Protein AF-A0A5K1C547-F1 (afdb_monomer)

Sequence (94 aa):
GDCRHAVVIRDMRLIHPEDVQNKAAYPLLIFQIRTGHRKCSICGIFRAKKITVDDKYAPENPSYFCDNCYFLLHYSEAGTLLYDDFTVYDYFCE

Secondary structure (DSSP, 8-state):
------------PPPPTTS---GGGS---------PPPBPTTTSSSBP-EEEES-TT-SSSSEEE-HHHHHHHHB-TTS-BS---SEEEE----

Structure (mmCIF, N/CA/C/O backbone):
data_AF-A0A5K1C547-F1
#
_entry.id   AF-A0A5K1C547-F1
#
loop_
_atom_site.group_PDB
_atom_site.id
_atom_site.type_symbol
_atom_site.label_atom_id
_atom_site.label_alt_id
_atom_site.label_comp_id
_atom_site.label_asym_id
_atom_site.label_entity_id
_atom_site.label_seq_id
_atom_site.pdbx_PDB_ins_code
_atom_site.Cartn_x
_atom_site.Cartn_y
_atom_site.Cartn_z
_atom_site.occupancy
_atom_site.B_iso_or_equiv
_atom_site.auth_seq_id
_atom_site.auth_comp_id
_atom_site.auth_asym_id
_atom_site.auth_atom_id
_atom_site.pdbx_PDB_model_num
ATOM 1 N N . GLY A 1 1 ? 4.689 -24.458 5.125 1.00 48.81 1 GLY A N 1
ATOM 2 C CA . GLY A 1 1 ? 5.075 -23.385 4.190 1.00 48.81 1 GLY A CA 1
ATOM 3 C C . GLY A 1 1 ? 6.389 -23.759 3.549 1.00 48.81 1 GLY A C 1
ATOM 4 O O . GLY A 1 1 ? 7.434 -23.323 4.001 1.00 48.81 1 GLY A O 1
ATOM 5 N N . ASP A 1 2 ? 6.317 -24.633 2.557 1.00 64.00 2 ASP A N 1
ATOM 6 C CA . ASP A 1 2 ? 7.410 -25.492 2.095 1.00 64.00 2 ASP A CA 1
ATOM 7 C C . AS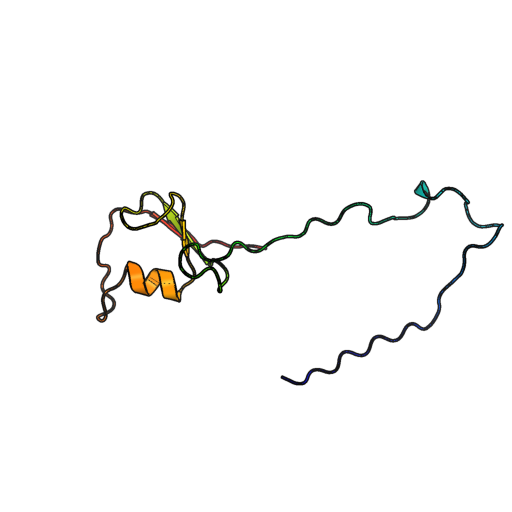P A 1 2 ? 7.302 -25.684 0.573 1.00 64.00 2 ASP A C 1
ATOM 9 O O . ASP A 1 2 ? 7.513 -26.759 0.017 1.00 64.00 2 ASP A O 1
ATOM 13 N N . CYS A 1 3 ? 6.951 -24.604 -0.128 1.00 82.12 3 CYS A N 1
ATOM 14 C CA . CYS A 1 3 ? 6.917 -24.588 -1.583 1.00 82.12 3 CYS A CA 1
ATOM 15 C C . CYS A 1 3 ? 8.342 -24.642 -2.161 1.00 82.12 3 CYS A C 1
ATOM 17 O O . CYS A 1 3 ? 9.207 -23.838 -1.804 1.00 82.12 3 CYS A O 1
ATOM 19 N N . ARG A 1 4 ? 8.577 -25.570 -3.096 1.00 81.62 4 ARG A N 1
ATOM 20 C CA . ARG A 1 4 ? 9.790 -25.630 -3.923 1.00 81.62 4 ARG A CA 1
ATOM 21 C C . ARG A 1 4 ? 9.468 -25.054 -5.299 1.00 81.62 4 ARG A C 1
ATOM 23 O O . ARG A 1 4 ? 8.691 -25.647 -6.040 1.00 81.62 4 ARG A O 1
ATOM 30 N N . HIS A 1 5 ? 10.073 -23.921 -5.641 1.00 85.19 5 HIS A N 1
ATOM 31 C CA . HIS A 1 5 ? 9.936 -23.303 -6.960 1.00 85.19 5 HIS A CA 1
ATOM 32 C C . HIS A 1 5 ? 11.192 -23.595 -7.781 1.00 85.19 5 HIS A C 1
ATOM 34 O O . HIS A 1 5 ? 12.248 -23.020 -7.529 1.00 85.19 5 HIS A O 1
ATOM 40 N N . ALA A 1 6 ? 11.090 -24.519 -8.735 1.00 87.56 6 ALA A N 1
ATOM 41 C CA . ALA A 1 6 ? 12.181 -24.829 -9.651 1.00 87.56 6 ALA A CA 1
ATOM 42 C C . ALA A 1 6 ? 12.022 -24.015 -10.939 1.00 87.56 6 ALA A C 1
ATOM 44 O O . ALA A 1 6 ? 10.985 -24.082 -11.597 1.00 87.56 6 ALA A O 1
ATOM 45 N N . VAL A 1 7 ? 13.063 -23.271 -11.309 1.00 88.50 7 VAL A N 1
ATOM 46 C CA . VAL A 1 7 ? 13.160 -22.573 -12.594 1.00 88.50 7 VAL A CA 1
ATOM 47 C C . VAL A 1 7 ? 14.264 -23.250 -13.396 1.00 88.50 7 VAL A C 1
ATOM 49 O O . VAL A 1 7 ? 15.390 -23.364 -12.917 1.00 88.50 7 VAL A O 1
ATOM 52 N N . VAL A 1 8 ? 13.941 -23.718 -14.603 1.00 90.69 8 VAL A N 1
ATOM 53 C CA . VAL A 1 8 ? 14.895 -24.390 -15.495 1.00 90.69 8 VAL A CA 1
ATOM 54 C C . VAL A 1 8 ? 15.059 -23.557 -16.757 1.00 90.69 8 VAL A C 1
ATOM 56 O O . VAL A 1 8 ? 14.122 -23.416 -17.541 1.00 90.69 8 VAL A O 1
ATOM 59 N N . ILE A 1 9 ? 16.260 -23.021 -16.957 1.00 90.31 9 ILE A N 1
ATOM 60 C CA . ILE A 1 9 ? 16.647 -22.324 -18.184 1.00 90.31 9 ILE A CA 1
ATOM 61 C C . ILE A 1 9 ? 17.214 -23.373 -19.138 1.00 90.31 9 ILE A C 1
ATOM 63 O O . ILE A 1 9 ? 18.140 -24.095 -18.779 1.00 90.31 9 ILE A O 1
ATOM 67 N N . ARG A 1 10 ? 16.628 -23.490 -20.332 1.00 91.62 10 ARG A N 1
ATOM 68 C CA . ARG A 1 10 ? 17.033 -24.497 -21.327 1.00 91.62 10 ARG A CA 1
ATOM 69 C C . ARG A 1 10 ? 18.087 -23.986 -22.295 1.00 91.62 10 ARG A C 1
ATOM 71 O O . ARG A 1 10 ? 18.948 -24.756 -22.697 1.00 91.62 10 ARG A O 1
ATOM 78 N N . ASP A 1 11 ? 17.993 -22.717 -22.668 1.00 89.94 11 ASP A N 1
ATOM 79 C CA . ASP A 1 11 ? 18.873 -22.108 -23.654 1.00 89.94 11 ASP A CA 1
ATOM 80 C C . ASP A 1 11 ? 19.085 -20.630 -23.318 1.00 89.94 11 ASP A C 1
ATOM 82 O O . ASP A 1 11 ? 18.179 -19.957 -22.815 1.00 89.94 11 ASP A O 1
ATOM 86 N N . MET A 1 12 ? 20.297 -20.145 -23.563 1.00 86.06 12 MET A N 1
ATOM 87 C CA . MET A 1 12 ? 20.695 -18.760 -23.362 1.00 86.06 12 MET A CA 1
ATOM 88 C C . MET A 1 12 ? 21.742 -18.399 -24.413 1.00 86.06 12 MET A C 1
ATOM 90 O O . MET A 1 12 ? 22.812 -19.001 -24.479 1.00 86.06 12 MET A O 1
ATOM 94 N N . ARG A 1 13 ? 21.440 -17.384 -25.223 1.00 86.62 13 ARG A N 1
ATOM 95 C CA . ARG A 1 13 ? 22.311 -16.926 -26.307 1.00 86.62 13 ARG A CA 1
ATOM 96 C C . ARG A 1 13 ? 23.194 -15.766 -25.843 1.00 86.62 13 ARG A C 1
ATOM 98 O O . ARG A 1 13 ? 22.710 -14.826 -25.217 1.00 86.62 13 ARG A O 1
ATOM 105 N N . LEU A 1 14 ? 24.48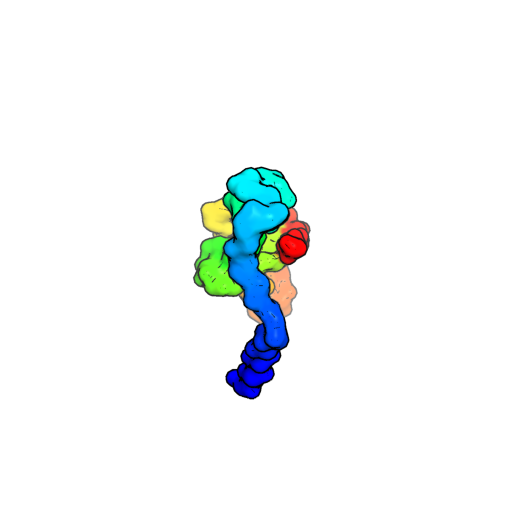3 -15.827 -26.176 1.00 85.19 14 LEU A N 1
ATOM 106 C CA . LEU A 1 14 ? 25.419 -14.707 -26.032 1.00 85.19 14 LEU A CA 1
ATOM 107 C C . LEU A 1 14 ? 25.319 -13.765 -27.240 1.00 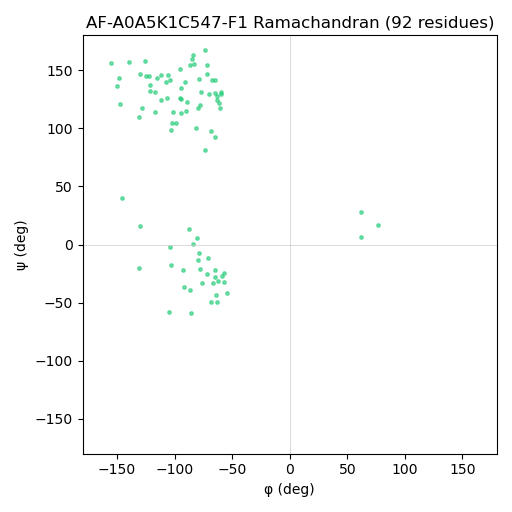85.19 14 LEU A C 1
ATOM 109 O O . LEU A 1 14 ? 24.941 -14.193 -28.327 1.00 85.19 14 LEU A O 1
ATOM 113 N N . ILE A 1 15 ? 25.691 -12.498 -27.050 1.00 86.56 15 ILE A N 1
ATOM 114 C CA . ILE A 1 15 ? 25.703 -11.493 -28.124 1.00 86.56 15 ILE A CA 1
ATOM 115 C C . ILE A 1 15 ? 26.680 -11.939 -29.221 1.00 86.56 15 ILE A C 1
ATOM 117 O O . ILE A 1 15 ? 27.868 -12.130 -28.956 1.00 86.56 15 ILE A O 1
ATOM 121 N N . HIS A 1 16 ? 26.179 -12.089 -30.444 1.00 89.19 16 HIS A N 1
ATOM 122 C CA . HIS A 1 16 ? 26.961 -12.433 -31.627 1.00 89.19 16 HIS A CA 1
ATOM 123 C C . HIS A 1 16 ? 27.365 -11.162 -32.402 1.00 89.19 16 HIS A C 1
ATOM 125 O O . HIS A 1 16 ? 26.621 -10.181 -32.383 1.00 89.19 16 HIS A O 1
ATOM 131 N N . PRO A 1 17 ? 28.498 -11.144 -33.131 1.00 90.50 17 PRO A N 1
ATOM 132 C CA . PRO A 1 17 ? 28.886 -9.997 -33.962 1.00 90.50 17 PRO A CA 1
ATOM 133 C C . PRO A 1 17 ? 27.872 -9.620 -35.054 1.00 90.50 17 PRO A C 1
ATOM 135 O O . PRO A 1 17 ? 27.807 -8.461 -35.450 1.00 90.50 17 PRO A O 1
ATOM 138 N N . GLU A 1 18 ? 27.078 -10.582 -35.528 1.00 91.50 18 GLU A N 1
ATOM 139 C CA . GLU A 1 18 ? 26.004 -10.352 -36.513 1.00 91.50 18 GLU A CA 1
ATOM 140 C C . GLU A 1 18 ? 24.724 -9.781 -35.888 1.00 91.50 18 GLU A C 1
ATOM 142 O O . GLU A 1 18 ? 23.841 -9.310 -36.604 1.00 91.50 18 GLU A O 1
ATOM 147 N N . ASP A 1 19 ? 24.605 -9.819 -34.559 1.00 88.06 19 ASP A N 1
ATOM 148 C CA . ASP A 1 19 ? 23.470 -9.219 -33.875 1.00 88.06 19 ASP A CA 1
ATOM 149 C C . ASP A 1 19 ? 23.573 -7.689 -33.917 1.00 88.06 19 ASP A C 1
ATOM 151 O O . ASP A 1 19 ? 24.658 -7.103 -33.998 1.00 88.06 19 ASP A O 1
ATOM 155 N N . VAL A 1 20 ? 22.430 -7.009 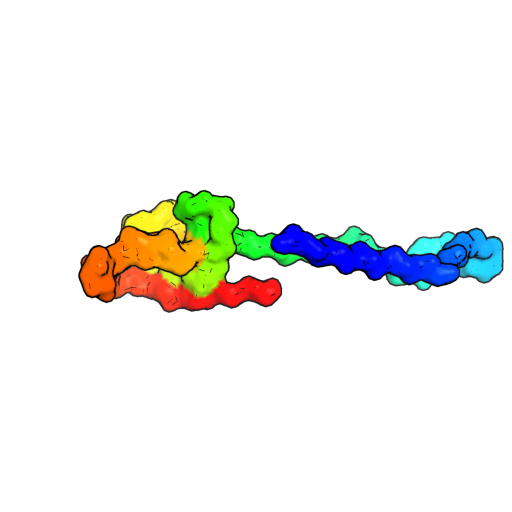-33.821 1.00 91.69 20 VAL A N 1
ATOM 156 C CA . VAL A 1 20 ? 22.391 -5.544 -33.781 1.00 91.69 20 VAL A CA 1
ATOM 157 C C . VAL A 1 20 ? 23.173 -5.060 -32.556 1.00 91.69 20 VAL A C 1
ATOM 159 O O . VAL A 1 20 ? 22.789 -5.349 -31.429 1.00 91.69 20 VAL A O 1
ATOM 162 N N . GLN A 1 21 ? 24.256 -4.300 -32.754 1.00 89.50 21 GLN A N 1
ATOM 163 C CA . GLN A 1 21 ? 25.118 -3.808 -31.660 1.00 89.50 21 GLN A CA 1
ATOM 164 C C . GLN A 1 21 ? 24.552 -2.568 -30.940 1.00 89.50 21 GLN A C 1
ATOM 166 O O . GLN A 1 21 ? 25.191 -1.978 -30.068 1.00 89.50 21 GLN A O 1
ATOM 171 N N . ASN A 1 22 ? 23.335 -2.155 -31.294 1.00 88.25 22 ASN A N 1
ATOM 172 C CA . ASN A 1 22 ? 22.631 -1.066 -30.636 1.00 88.25 22 ASN A CA 1
ATOM 173 C C . ASN A 1 22 ? 21.791 -1.605 -29.470 1.00 88.25 22 ASN A C 1
ATOM 175 O O . ASN A 1 22 ? 20.806 -2.307 -29.679 1.00 88.25 22 ASN A O 1
ATOM 179 N N . LYS A 1 23 ? 22.129 -1.212 -28.238 1.00 84.00 23 LYS A N 1
ATOM 180 C CA . LYS A 1 23 ? 21.380 -1.584 -27.023 1.00 84.00 23 LYS A CA 1
ATOM 181 C C . LYS A 1 23 ? 19.905 -1.175 -27.075 1.00 84.00 23 LYS A C 1
ATOM 183 O O . LYS A 1 23 ? 19.070 -1.889 -26.535 1.00 84.00 23 LYS A O 1
ATOM 188 N N . ALA A 1 24 ? 19.582 -0.067 -27.746 1.00 86.12 24 ALA A N 1
ATOM 189 C CA . ALA A 1 24 ? 18.206 0.402 -27.909 1.00 86.12 24 ALA A CA 1
ATOM 190 C C . ALA A 1 24 ? 17.370 -0.474 -28.863 1.00 86.12 24 ALA A C 1
ATOM 192 O O . ALA A 1 24 ? 16.154 -0.321 -28.910 1.00 86.12 24 ALA A O 1
ATOM 193 N N . ALA A 1 25 ? 17.999 -1.387 -29.614 1.00 88.62 25 ALA A N 1
ATOM 194 C CA . ALA A 1 25 ? 17.299 -2.338 -30.476 1.00 88.62 25 ALA A CA 1
ATOM 195 C C . ALA A 1 25 ? 16.714 -3.539 -29.708 1.00 88.62 25 ALA A C 1
ATOM 197 O O . ALA A 1 25 ? 15.982 -4.332 -30.295 1.00 88.62 25 ALA A O 1
ATOM 198 N N . TYR A 1 26 ? 17.012 -3.672 -28.410 1.00 88.38 26 TYR A N 1
ATOM 199 C CA . TYR A 1 26 ? 16.480 -4.730 -27.554 1.00 88.38 26 TYR A CA 1
ATOM 200 C C . TYR A 1 26 ? 15.532 -4.146 -26.505 1.00 88.38 26 TYR A C 1
ATOM 202 O O . TYR A 1 26 ? 15.775 -3.046 -26.002 1.00 88.38 26 TYR A O 1
ATOM 210 N N . PRO A 1 27 ? 14.469 -4.876 -26.127 1.00 84.00 27 PRO A N 1
ATOM 211 C CA . PRO A 1 27 ? 13.585 -4.462 -25.048 1.00 84.00 27 PRO A CA 1
ATOM 212 C C . PRO A 1 27 ? 14.340 -4.539 -23.718 1.00 84.00 27 PRO A C 1
ATOM 214 O O . PRO A 1 27 ? 14.478 -5.599 -23.110 1.00 84.00 27 PRO A O 1
ATOM 217 N N . LEU A 1 28 ? 14.859 -3.397 -23.276 1.00 85.25 28 LEU A N 1
ATOM 218 C CA . LEU A 1 28 ? 15.516 -3.253 -21.986 1.00 85.25 28 LEU A CA 1
ATOM 219 C C . LEU A 1 28 ? 14.509 -2.733 -20.966 1.00 85.25 28 LEU A C 1
ATOM 221 O O . LEU A 1 28 ? 13.889 -1.685 -21.154 1.00 85.25 28 LEU A O 1
ATOM 225 N N . LEU A 1 29 ? 14.378 -3.449 -19.853 1.00 85.81 29 LEU A N 1
ATOM 226 C CA . LEU A 1 29 ? 13.606 -2.995 -18.705 1.00 85.81 29 LEU A CA 1
ATOM 227 C C . LEU A 1 29 ? 14.386 -1.882 -17.979 1.00 85.81 29 LEU A C 1
ATOM 229 O O . LEU A 1 29 ? 15.100 -2.133 -17.013 1.00 85.81 29 LEU A O 1
ATOM 233 N N . ILE A 1 30 ? 14.294 -0.650 -18.484 1.00 86.88 30 ILE A N 1
ATOM 234 C CA . ILE A 1 30 ? 15.020 0.520 -17.948 1.00 86.88 30 ILE A CA 1
ATOM 235 C C . ILE A 1 30 ? 14.386 1.092 -16.674 1.00 86.88 30 ILE A C 1
ATOM 237 O O . ILE A 1 30 ? 15.049 1.779 -15.900 1.00 86.88 30 ILE A O 1
ATOM 241 N N . PHE A 1 31 ? 13.105 0.805 -16.452 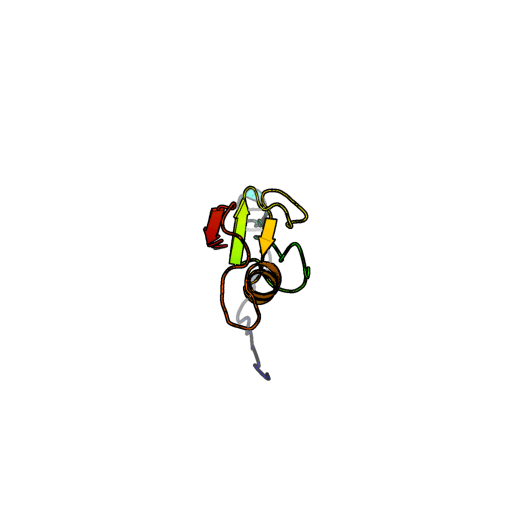1.00 85.38 31 PHE A N 1
ATOM 242 C CA . PHE A 1 31 ? 12.361 1.202 -15.269 1.00 85.38 31 PHE A CA 1
ATOM 243 C C . PHE A 1 31 ? 11.281 0.165 -14.984 1.00 85.38 31 PHE A C 1
ATOM 245 O O . PHE A 1 31 ? 10.567 -0.272 -15.884 1.00 85.38 31 PHE A O 1
ATOM 252 N N . GLN A 1 32 ? 11.142 -0.196 -13.715 1.00 83.25 32 GLN A N 1
ATOM 253 C CA . GLN A 1 32 ? 10.012 -0.965 -13.224 1.00 83.25 32 GLN A CA 1
ATOM 254 C C . GLN A 1 32 ? 9.450 -0.224 -12.024 1.00 83.25 32 GLN A C 1
ATOM 256 O O . GLN A 1 32 ? 10.142 -0.050 -11.016 1.00 83.25 32 GLN A O 1
ATOM 261 N N . ILE A 1 33 ? 8.195 0.213 -12.132 1.00 80.81 33 ILE A N 1
ATOM 262 C CA . ILE A 1 33 ? 7.507 0.796 -10.990 1.00 80.81 33 ILE A CA 1
ATOM 263 C C . ILE A 1 33 ? 7.381 -0.284 -9.917 1.00 80.81 33 ILE A C 1
ATOM 265 O O . ILE A 1 33 ? 6.886 -1.385 -10.161 1.00 80.81 33 ILE A O 1
ATOM 269 N N . ARG A 1 34 ? 7.873 0.008 -8.716 1.00 75.06 34 ARG A N 1
ATOM 270 C CA . ARG A 1 34 ? 7.547 -0.810 -7.553 1.00 75.06 34 ARG A CA 1
ATOM 271 C C . ARG A 1 34 ? 6.179 -0.342 -7.083 1.00 75.06 34 ARG A C 1
ATOM 273 O O . ARG A 1 34 ? 6.094 0.697 -6.432 1.00 75.06 34 ARG A O 1
ATOM 280 N N . THR A 1 35 ? 5.123 -1.075 -7.420 1.00 71.06 35 THR A N 1
ATOM 281 C CA . THR A 1 35 ? 3.815 -0.897 -6.783 1.00 71.06 35 THR A CA 1
ATOM 282 C C . THR A 1 35 ? 3.958 -1.277 -5.313 1.00 71.06 35 THR A C 1
ATOM 284 O O . THR A 1 35 ? 3.939 -2.438 -4.912 1.00 71.06 35 THR A O 1
ATOM 287 N N . GLY A 1 36 ? 4.243 -0.270 -4.492 1.00 72.56 36 GLY A N 1
ATOM 288 C CA . GLY A 1 36 ? 4.316 -0.424 -3.052 1.00 72.56 36 GLY A CA 1
ATOM 289 C C . GLY A 1 36 ? 2.909 -0.422 -2.486 1.00 72.56 36 GLY A C 1
ATOM 290 O O . GLY A 1 36 ? 2.216 0.588 -2.568 1.00 72.56 36 GLY A O 1
ATOM 291 N N . HIS A 1 37 ? 2.499 -1.523 -1.864 1.00 80.31 37 HIS A N 1
ATOM 292 C CA . HIS A 1 37 ? 1.277 -1.509 -1.071 1.00 80.31 37 HIS A CA 1
ATOM 293 C C . HIS A 1 37 ? 1.454 -0.544 0.103 1.00 80.31 37 HIS A C 1
ATOM 295 O O . HIS A 1 37 ? 2.411 -0.668 0.878 1.00 80.31 37 HIS A O 1
ATOM 301 N N . ARG A 1 38 ? 0.515 0.393 0.264 1.00 86.94 38 ARG A N 1
ATOM 302 C CA . ARG A 1 38 ? 0.439 1.215 1.473 1.00 86.94 38 ARG A CA 1
ATOM 303 C C . ARG A 1 38 ? 0.248 0.298 2.680 1.00 86.94 38 ARG A C 1
ATOM 305 O O . ARG A 1 38 ? -0.604 -0.594 2.680 1.00 86.94 38 ARG A O 1
ATOM 312 N N . LYS A 1 39 ? 1.074 0.493 3.705 1.00 90.94 39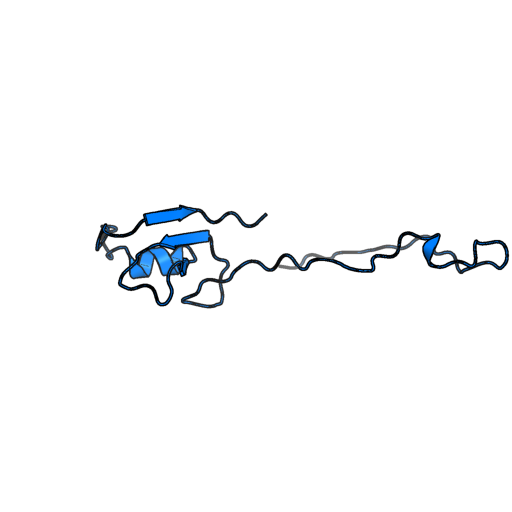 LYS A N 1
ATOM 313 C CA . LYS A 1 39 ? 0.901 -0.170 4.999 1.00 90.94 39 LYS A CA 1
ATOM 314 C C . LYS A 1 39 ? -0.077 0.628 5.854 1.00 90.94 39 LYS A C 1
ATOM 316 O O . LYS A 1 39 ? -0.291 1.809 5.604 1.00 90.94 39 LYS A O 1
ATOM 321 N N . CYS A 1 40 ? -0.656 -0.022 6.852 1.00 92.31 40 CYS A N 1
ATOM 322 C CA . CYS A 1 40 ? -1.478 0.650 7.848 1.00 92.31 40 CYS A CA 1
ATOM 323 C C . CYS A 1 40 ? -0.659 1.716 8.596 1.00 92.31 40 CYS A C 1
ATOM 325 O O . CYS A 1 40 ? 0.425 1.404 9.093 1.00 92.31 40 CYS A O 1
ATOM 327 N N . SER A 1 41 ? -1.204 2.927 8.716 1.00 90.56 41 SER A N 1
ATOM 328 C CA . SER A 1 41 ? -0.601 4.064 9.422 1.00 90.56 41 SER A CA 1
ATOM 329 C C . SER A 1 41 ? -0.453 3.823 10.930 1.00 90.56 41 SER A C 1
ATOM 331 O O . SER A 1 41 ? 0.401 4.434 11.558 1.00 90.56 41 SER A O 1
ATOM 333 N N . ILE A 1 42 ? -1.235 2.902 11.510 1.00 90.81 42 ILE A N 1
ATOM 334 C CA . ILE A 1 42 ? -1.174 2.560 12.941 1.00 90.81 42 ILE A CA 1
ATOM 335 C C . ILE A 1 42 ? -0.101 1.506 13.228 1.00 90.81 42 ILE A C 1
ATOM 337 O O . ILE A 1 42 ? 0.804 1.738 14.021 1.00 90.81 42 ILE A O 1
ATOM 341 N N . CYS A 1 43 ? -0.191 0.324 12.604 1.00 90.62 43 CYS A N 1
ATOM 342 C CA . CYS A 1 43 ? 0.711 -0.784 12.938 1.00 90.62 43 CYS A CA 1
ATOM 343 C C . CYS A 1 43 ? 1.969 -0.861 12.066 1.00 90.62 43 CYS A C 1
ATOM 345 O O . CYS A 1 43 ? 2.920 -1.527 12.457 1.00 90.62 43 CYS A O 1
ATOM 347 N N . GLY A 1 44 ? 1.979 -0.285 10.859 1.00 89.56 44 GLY A N 1
ATOM 348 C CA . GLY A 1 44 ? 3.119 -0.360 9.931 1.00 89.56 44 GLY A CA 1
ATOM 349 C C . GLY A 1 44 ? 3.503 -1.776 9.462 1.00 89.56 44 GLY A C 1
ATOM 350 O O . GLY A 1 44 ? 4.518 -1.948 8.780 1.00 89.56 44 GLY A O 1
ATOM 351 N N . ILE A 1 45 ? 2.710 -2.795 9.811 1.00 89.81 45 ILE A N 1
ATOM 352 C CA . ILE A 1 45 ? 2.981 -4.212 9.531 1.00 89.81 45 ILE A CA 1
ATOM 353 C C . ILE A 1 45 ? 2.094 -4.694 8.383 1.00 89.81 45 ILE A C 1
ATOM 355 O O . ILE A 1 45 ? 2.595 -5.142 7.351 1.00 89.81 45 ILE A O 1
ATOM 359 N N . PHE A 1 46 ? 0.777 -4.575 8.551 1.00 90.12 46 PHE A N 1
ATOM 360 C CA . PHE A 1 46 ? -0.203 -5.086 7.597 1.00 90.12 46 PHE A CA 1
ATOM 361 C C . PHE A 1 46 ? -0.507 -4.083 6.484 1.00 90.12 46 PHE A C 1
ATOM 363 O O . PHE A 1 46 ? -0.369 -2.870 6.653 1.00 90.12 46 PHE A O 1
ATOM 370 N N . ARG A 1 47 ? -0.944 -4.605 5.333 1.00 90.25 47 ARG A N 1
ATOM 371 C CA . ARG A 1 47 ? -1.413 -3.792 4.205 1.00 90.25 47 ARG A CA 1
ATOM 372 C C . ARG A 1 47 ? -2.677 -3.030 4.596 1.00 90.25 47 ARG A C 1
ATOM 374 O O . ARG A 1 47 ? -3.532 -3.564 5.306 1.00 90.25 47 ARG A O 1
ATOM 381 N N . ALA A 1 48 ? -2.774 -1.796 4.122 1.00 91.88 48 ALA A N 1
ATOM 382 C CA . ALA A 1 48 ? -3.985 -1.009 4.236 1.00 91.88 48 ALA A CA 1
ATOM 383 C C . ALA A 1 48 ? -5.097 -1.624 3.378 1.00 91.88 48 ALA A C 1
ATOM 385 O O . ALA A 1 48 ? -4.842 -2.110 2.277 1.00 91.88 48 ALA A O 1
ATOM 386 N N . LYS A 1 49 ? -6.315 -1.597 3.908 1.00 92.31 49 LYS A N 1
ATOM 387 C CA . LYS A 1 49 ? -7.550 -2.044 3.254 1.00 92.31 49 LYS A CA 1
ATOM 388 C C . LYS A 1 49 ? -8.667 -1.015 3.357 1.00 92.31 49 LYS A C 1
ATOM 390 O O . LYS A 1 49 ? -9.606 -1.076 2.577 1.00 92.31 49 LYS A O 1
ATOM 395 N N . LYS A 1 50 ? -8.575 -0.086 4.310 1.00 92.00 50 LYS A N 1
ATOM 396 C CA . LYS A 1 50 ? -9.557 0.978 4.519 1.00 92.00 50 LYS A CA 1
ATOM 397 C C . LYS A 1 50 ? -8.863 2.321 4.622 1.00 92.00 50 LYS A C 1
ATOM 399 O O . LYS A 1 50 ? -7.744 2.397 5.133 1.00 92.00 50 LYS A O 1
ATOM 404 N N . ILE A 1 51 ? -9.539 3.352 4.145 1.00 93.12 51 ILE A N 1
ATOM 405 C CA . ILE A 1 51 ? -9.154 4.748 4.306 1.00 93.12 51 ILE A CA 1
ATOM 406 C C . ILE A 1 51 ? -10.245 5.436 5.113 1.00 93.12 51 ILE A C 1
ATOM 408 O O . ILE A 1 51 ? -11.419 5.296 4.770 1.00 93.12 51 ILE A O 1
ATOM 412 N N . THR A 1 52 ? -9.858 6.173 6.152 1.00 93.31 52 THR A N 1
ATOM 413 C CA . THR A 1 52 ? -10.759 7.107 6.833 1.00 93.31 52 THR A CA 1
ATOM 414 C C . THR A 1 52 ? -10.374 8.542 6.491 1.00 93.31 52 THR A C 1
ATOM 416 O O . THR A 1 52 ? -9.189 8.873 6.365 1.00 93.31 52 THR A O 1
ATOM 419 N N . VAL A 1 53 ? -11.389 9.376 6.276 1.00 92.62 53 VAL A N 1
ATOM 420 C CA . VAL A 1 53 ? -11.255 10.813 6.013 1.00 92.62 53 VAL A CA 1
ATOM 421 C C . VAL A 1 53 ? -12.033 11.563 7.084 1.00 92.62 53 VAL A C 1
ATOM 423 O O . VAL A 1 53 ? -13.146 11.159 7.428 1.00 92.62 53 VAL A O 1
ATOM 426 N N . ASP A 1 54 ? -11.430 12.636 7.593 1.00 90.50 54 ASP A N 1
ATOM 427 C CA . ASP A 1 54 ? -11.958 13.491 8.668 1.00 90.50 54 ASP A CA 1
ATOM 428 C C . ASP A 1 54 ? -12.172 12.767 10.009 1.00 90.50 54 ASP A C 1
ATOM 430 O O . ASP A 1 54 ? -12.985 13.160 10.839 1.00 90.50 54 ASP A O 1
ATOM 434 N N . ASP A 1 55 ? -11.388 11.719 10.250 1.00 89.00 55 ASP A N 1
ATOM 435 C CA . ASP A 1 55 ? -11.383 10.979 11.508 1.00 89.00 55 ASP A CA 1
ATOM 436 C C . ASP A 1 55 ? -10.601 11.733 12.596 1.00 89.00 55 ASP A C 1
ATOM 438 O O . ASP A 1 55 ? -9.405 12.002 12.460 1.00 89.00 55 ASP A O 1
ATOM 442 N N . LYS A 1 56 ? -11.283 12.063 13.699 1.00 87.12 56 LYS A N 1
ATOM 443 C CA . LYS A 1 56 ? -10.730 12.832 14.827 1.00 87.12 56 LYS A CA 1
ATOM 444 C C . LYS A 1 56 ? -9.613 12.116 15.579 1.00 87.12 56 LYS A C 1
ATOM 446 O O . LYS A 1 56 ? -8.787 12.784 16.200 1.00 87.12 56 LYS A O 1
ATOM 451 N N . TYR A 1 57 ? -9.617 10.784 15.576 1.00 85.75 57 TYR A N 1
ATOM 452 C CA . TYR A 1 57 ? -8.650 9.975 16.321 1.00 85.75 57 TYR A CA 1
ATOM 453 C C . T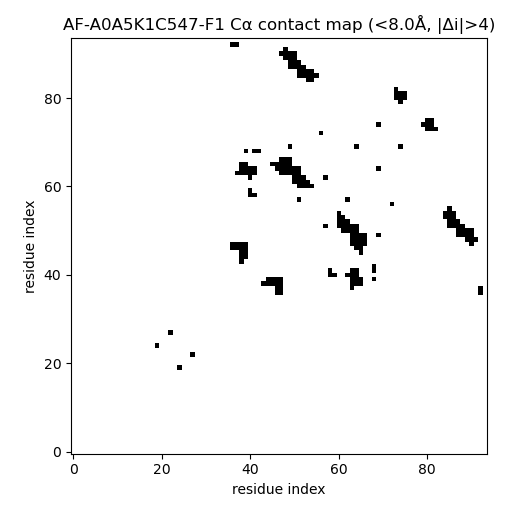YR A 1 57 ? -7.574 9.366 15.417 1.00 85.75 57 TYR A C 1
ATOM 455 O O . TYR A 1 57 ? -6.644 8.721 15.909 1.00 85.75 57 TYR A O 1
ATOM 463 N N . ALA A 1 58 ? -7.668 9.588 14.105 1.00 87.50 58 ALA A N 1
ATOM 464 C CA . ALA A 1 58 ? -6.636 9.183 13.172 1.00 87.50 58 ALA A CA 1
ATOM 465 C C . ALA A 1 58 ? -5.377 10.064 13.301 1.00 87.50 58 ALA A C 1
ATOM 467 O O . ALA A 1 58 ? -5.468 11.266 13.550 1.00 87.50 58 ALA A O 1
ATOM 468 N N . PRO A 1 59 ? -4.180 9.489 13.085 1.00 83.38 59 PRO A N 1
ATOM 469 C CA . PRO A 1 59 ? -2.929 10.247 13.112 1.00 83.38 59 PRO A CA 1
ATOM 470 C C . PRO A 1 59 ? -2.758 11.178 11.900 1.00 83.38 59 PRO A C 1
ATOM 472 O O . PRO A 1 59 ? -2.021 12.157 11.979 1.00 83.38 59 PRO A O 1
ATOM 475 N N . GLU A 1 60 ? -3.404 10.864 10.775 1.00 86.69 60 GLU A N 1
ATOM 476 C CA . GLU A 1 60 ? -3.293 11.580 9.501 1.00 86.69 60 GLU A CA 1
ATOM 477 C C . GLU A 1 60 ? -4.679 11.692 8.844 1.00 86.69 60 GLU A C 1
ATOM 479 O O . GLU A 1 60 ? -5.564 10.882 9.112 1.00 86.69 60 GLU A O 1
ATOM 484 N N . ASN A 1 61 ? -4.876 12.668 7.955 1.00 88.88 61 ASN A N 1
ATOM 485 C CA . ASN A 1 61 ? -6.107 12.802 7.173 1.00 88.88 61 ASN A CA 1
ATOM 486 C C . ASN A 1 61 ? -5.749 12.999 5.689 1.00 88.88 61 ASN A C 1
ATOM 488 O O . ASN A 1 61 ? -5.211 14.057 5.346 1.00 88.88 61 ASN A O 1
ATOM 492 N N . PRO A 1 62 ? -5.991 12.016 4.799 1.00 90.81 62 PRO A N 1
ATOM 493 C CA . PRO A 1 62 ? -6.628 10.708 5.023 1.00 90.81 62 PRO A CA 1
ATOM 494 C C . PRO A 1 62 ? -5.695 9.657 5.663 1.00 90.81 62 PRO A C 1
ATOM 496 O O . PRO A 1 62 ? -4.523 9.566 5.292 1.00 90.81 62 PRO A O 1
ATOM 499 N N . SER A 1 63 ? -6.218 8.809 6.560 1.00 92.31 63 SER A N 1
ATOM 500 C CA . SER A 1 63 ? -5.449 7.736 7.225 1.00 92.31 63 SER A CA 1
ATOM 501 C C . SER A 1 63 ? -5.775 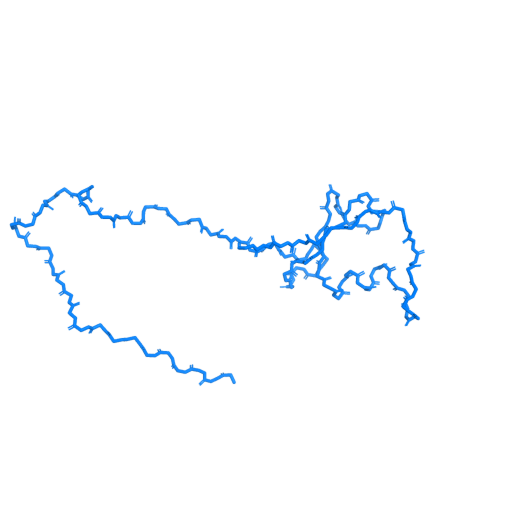6.345 6.681 1.00 92.31 63 SER A C 1
ATOM 503 O O . SER A 1 63 ? -6.913 6.036 6.332 1.00 92.31 63 SER A O 1
ATOM 505 N N . TYR A 1 64 ? -4.758 5.479 6.640 1.00 92.62 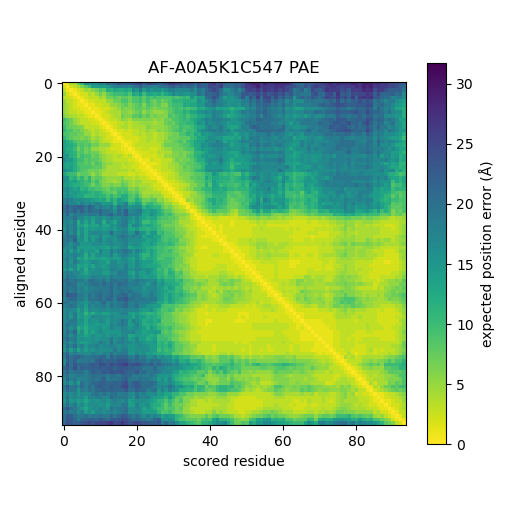64 TYR A N 1
ATOM 506 C CA . TYR A 1 64 ? -4.824 4.132 6.078 1.00 92.62 64 TYR A CA 1
ATOM 507 C C . TYR A 1 64 ? -4.825 3.065 7.178 1.00 92.62 64 TYR A C 1
ATOM 509 O O . TYR A 1 64 ? -3.899 2.966 7.986 1.00 92.62 64 TYR A O 1
ATOM 517 N N . PHE A 1 65 ? -5.810 2.172 7.160 1.00 93.31 65 PHE A N 1
ATOM 518 C CA . PHE A 1 65 ? -5.987 1.137 8.177 1.00 93.31 65 PHE A CA 1
ATOM 519 C C . PHE A 1 65 ? -5.989 -0.269 7.582 1.00 93.31 65 PHE A C 1
ATOM 521 O O . PHE A 1 65 ? -6.487 -0.501 6.480 1.00 93.31 65 PHE A O 1
ATOM 528 N N . CYS A 1 66 ? -5.443 -1.230 8.329 1.00 93.69 66 CYS A N 1
ATOM 529 C CA . CYS A 1 66 ? -5.772 -2.642 8.143 1.00 93.69 66 CYS A CA 1
ATOM 530 C C . CYS A 1 66 ? -7.064 -2.974 8.907 1.00 93.69 66 CYS A C 1
ATOM 532 O O . CYS A 1 66 ? -7.443 -2.234 9.814 1.00 93.69 66 CYS A O 1
ATOM 534 N N . ASP A 1 67 ? -7.706 -4.102 8.590 1.00 92.19 67 ASP A N 1
ATOM 535 C CA . ASP A 1 67 ? -8.994 -4.482 9.199 1.00 92.19 67 ASP A CA 1
ATOM 536 C C . ASP A 1 67 ? -8.947 -4.499 10.733 1.00 92.19 67 ASP A C 1
ATOM 538 O O . ASP A 1 67 ? -9.854 -3.997 11.390 1.00 92.19 67 ASP A O 1
ATOM 542 N N . ASN A 1 68 ? -7.858 -5.023 11.306 1.00 92.50 68 ASN A N 1
ATOM 543 C CA . ASN A 1 68 ? -7.714 -5.142 12.753 1.00 92.50 68 ASN A CA 1
ATOM 544 C C . ASN A 1 68 ? -7.575 -3.776 13.438 1.00 92.50 68 ASN A C 1
ATOM 546 O O . ASN A 1 68 ? -8.283 -3.490 14.395 1.00 92.50 68 ASN A O 1
ATOM 550 N N . CYS A 1 69 ? -6.685 -2.911 12.939 1.00 92.00 69 CYS A N 1
ATOM 551 C CA . CYS A 1 69 ? -6.507 -1.572 13.507 1.00 92.00 69 CYS A CA 1
ATOM 552 C C . CYS A 1 69 ? -7.747 -0.697 13.305 1.00 92.00 69 CYS A C 1
ATOM 554 O O . CYS A 1 69 ? -8.051 0.119 14.166 1.00 92.00 69 CYS A O 1
ATOM 556 N N . TYR A 1 70 ? -8.464 -0.878 12.193 1.00 92.19 70 TYR A N 1
ATOM 557 C CA . TYR A 1 70 ? -9.730 -0.195 11.960 1.00 92.19 70 TYR A CA 1
ATOM 558 C C . TYR A 1 70 ? -10.779 -0.595 13.005 1.00 92.19 70 TYR A C 1
ATOM 560 O O . TYR A 1 70 ? -11.378 0.285 13.618 1.00 92.19 70 TYR A O 1
ATOM 568 N N . PHE A 1 71 ? -10.963 -1.898 13.249 1.00 91.25 71 PHE A N 1
ATOM 569 C CA . PHE A 1 71 ? -11.938 -2.380 14.229 1.00 91.25 71 PHE A CA 1
ATOM 570 C C . PHE A 1 71 ? -11.585 -1.939 15.653 1.00 91.25 71 PHE A C 1
ATOM 572 O O . PHE A 1 71 ? -12.446 -1.436 16.362 1.00 91.25 71 PHE A O 1
ATOM 579 N N . LEU A 1 72 ? -10.309 -2.037 16.039 1.00 90.81 72 LEU A N 1
ATOM 580 C CA . LEU A 1 72 ? -9.844 -1.639 17.373 1.00 90.81 72 LEU A CA 1
ATOM 581 C C . LEU A 1 72 ? -10.047 -0.151 17.687 1.00 90.81 72 LEU A C 1
ATOM 583 O O . LEU A 1 72 ? -10.210 0.191 18.853 1.00 90.81 72 LEU A O 1
ATOM 587 N N . LEU A 1 73 ? -9.990 0.728 16.680 1.00 89.94 73 LEU A N 1
ATOM 588 C CA . LEU A 1 73 ? -10.154 2.169 16.889 1.00 89.94 73 LEU A CA 1
ATOM 589 C C . LEU A 1 73 ? -11.627 2.600 16.865 1.00 89.94 73 LEU A C 1
ATOM 591 O O . LEU A 1 73 ? -12.024 3.454 17.651 1.00 89.94 73 LEU A O 1
ATOM 595 N N . HIS A 1 74 ? -12.431 2.019 15.970 1.00 90.12 74 HIS A N 1
ATOM 596 C CA . HIS A 1 74 ? -13.778 2.522 15.677 1.00 90.12 74 HIS A CA 1
ATOM 597 C C . HIS A 1 74 ? -14.907 1.716 16.319 1.00 90.12 74 HIS A C 1
ATOM 599 O O . HIS A 1 74 ? -16.030 2.214 16.392 1.00 90.12 74 HIS A O 1
ATOM 605 N N . TYR A 1 75 ? -14.648 0.483 16.756 1.00 91.19 75 TYR A N 1
ATOM 606 C CA . TYR A 1 75 ? -15.667 -0.403 17.311 1.00 91.19 75 TYR A CA 1
ATOM 607 C C . TYR A 1 75 ? -15.389 -0.702 18.782 1.00 91.19 75 TYR A C 1
ATOM 609 O O . TYR A 1 75 ? -14.249 -0.875 19.208 1.00 91.19 75 TYR A O 1
ATOM 617 N N . SER A 1 76 ? -16.462 -0.793 19.562 1.00 88.31 76 SER A N 1
ATOM 618 C CA . SER A 1 76 ? -16.422 -1.321 20.922 1.00 88.31 76 SER A CA 1
ATOM 619 C C . SER A 1 76 ? -16.252 -2.847 20.916 1.00 88.31 76 SER A C 1
ATOM 621 O O . SER A 1 76 ? -16.486 -3.510 19.904 1.00 88.31 76 SER A O 1
ATOM 623 N N . GLU A 1 77 ? -15.936 -3.438 22.072 1.00 84.56 77 GLU A N 1
ATOM 624 C CA . GLU A 1 77 ? -15.906 -4.903 22.241 1.00 84.56 77 GLU A CA 1
ATOM 625 C C . GLU A 1 77 ? -17.251 -5.577 21.904 1.00 84.56 77 GLU A C 1
ATOM 627 O O . GLU A 1 77 ? -17.283 -6.743 21.516 1.00 84.56 77 GLU A O 1
ATOM 632 N N . ALA A 1 78 ? -18.361 -4.836 22.000 1.00 85.31 78 ALA A N 1
ATOM 633 C CA . ALA A 1 78 ? -19.698 -5.301 21.634 1.00 85.31 78 ALA A CA 1
ATOM 634 C C . ALA A 1 78 ? -20.002 -5.167 20.126 1.00 85.31 78 ALA A C 1
ATOM 636 O O . ALA A 1 78 ? -21.106 -5.497 19.693 1.00 85.31 78 ALA A O 1
ATOM 637 N N . GLY A 1 79 ? -19.054 -4.672 19.321 1.00 84.50 79 GLY A N 1
ATOM 638 C CA . GLY A 1 79 ? -19.219 -4.478 17.880 1.00 84.50 79 GLY A CA 1
ATOM 639 C C . GLY A 1 79 ? -20.062 -3.259 17.500 1.00 84.50 79 GLY A C 1
ATOM 640 O O . GLY A 1 79 ? -20.524 -3.168 16.364 1.00 84.50 79 GLY A O 1
ATOM 641 N N . THR A 1 80 ? -20.270 -2.316 18.422 1.00 87.81 80 THR A N 1
ATOM 642 C CA . THR A 1 80 ? -20.933 -1.039 18.124 1.00 87.81 80 THR A CA 1
ATOM 643 C C . THR A 1 80 ? -19.918 0.020 17.720 1.00 87.81 80 THR A C 1
ATOM 645 O O . THR A 1 80 ? -18.846 0.111 18.316 1.00 87.81 80 THR A O 1
ATOM 648 N N . LEU A 1 81 ? -20.264 0.829 16.717 1.00 88.81 81 LEU A N 1
ATOM 649 C CA . LEU A 1 81 ? -19.450 1.966 16.296 1.00 88.81 81 LEU A CA 1
ATOM 650 C C . LEU A 1 81 ? -19.389 2.998 17.436 1.00 88.81 81 LEU A C 1
ATOM 652 O O . LEU A 1 81 ? -20.424 3.344 18.006 1.00 88.81 81 LEU A O 1
ATOM 656 N N . LEU A 1 82 ? -18.189 3.462 17.787 1.00 87.75 82 LEU A N 1
ATOM 657 C CA . LEU A 1 82 ? -17.981 4.410 18.888 1.00 87.75 82 LEU A CA 1
ATOM 658 C C . LEU A 1 82 ? -18.378 5.845 18.511 1.00 87.75 82 LEU A C 1
ATOM 660 O O . LEU A 1 82 ? -18.837 6.600 19.365 1.00 87.75 82 LEU A O 1
ATOM 664 N N . TYR A 1 83 ? -18.186 6.212 17.247 1.00 88.12 83 TYR A N 1
ATOM 665 C CA . TYR A 1 83 ? -18.478 7.527 16.677 1.00 88.12 83 TYR A CA 1
ATOM 666 C C . TYR A 1 83 ? -18.721 7.383 15.168 1.00 88.12 83 TYR A C 1
ATOM 668 O O . TYR A 1 83 ? -18.266 6.403 14.586 1.00 88.12 83 TYR A O 1
ATOM 676 N N . ASP A 1 84 ? -19.456 8.306 14.546 1.00 85.69 84 ASP A N 1
ATOM 677 C CA . ASP A 1 84 ? -19.931 8.218 13.153 1.00 85.69 84 ASP A CA 1
ATOM 678 C C . ASP A 1 84 ? -19.637 9.476 12.311 1.00 85.69 84 ASP A C 1
ATOM 680 O O . ASP A 1 84 ? -20.181 9.658 11.224 1.00 85.69 84 ASP A O 1
ATOM 684 N N . ASP A 1 85 ? -18.743 10.342 12.782 1.00 88.38 85 ASP A N 1
ATOM 685 C CA . ASP A 1 85 ? -18.436 11.641 12.177 1.00 88.38 85 ASP A CA 1
ATOM 686 C C . ASP A 1 85 ? -17.351 11.612 11.085 1.00 88.38 85 ASP A C 1
ATOM 688 O O . ASP A 1 85 ? -16.876 12.665 10.667 1.00 88.38 85 ASP A O 1
ATOM 692 N N . PHE A 1 86 ? -16.978 10.430 10.595 1.00 90.31 86 PHE A N 1
ATOM 693 C CA . PHE A 1 86 ? -15.940 10.236 9.579 1.00 90.31 86 PHE A CA 1
ATOM 694 C C . PHE A 1 86 ? -16.463 9.433 8.388 1.00 90.31 86 PHE A C 1
ATOM 696 O O . PHE A 1 86 ? -17.419 8.662 8.489 1.00 90.31 86 PHE A O 1
ATOM 703 N N . THR A 1 87 ? -15.801 9.579 7.241 1.00 91.88 87 THR A N 1
ATOM 704 C CA . THR A 1 87 ? -16.129 8.794 6.042 1.00 91.88 87 THR A CA 1
ATOM 705 C C . THR A 1 87 ? -15.111 7.685 5.824 1.00 91.88 87 THR A C 1
ATOM 707 O O . THR A 1 87 ? -13.915 7.863 6.061 1.00 91.88 87 THR A O 1
ATOM 710 N N . VAL A 1 88 ? -15.591 6.519 5.384 1.00 93.06 88 VAL A N 1
ATOM 711 C CA . VAL A 1 88 ? -14.768 5.321 5.177 1.00 93.06 88 VAL A CA 1
ATOM 712 C C . VAL A 1 88 ? -14.870 4.862 3.738 1.00 93.06 88 VAL A C 1
ATOM 714 O O . VAL A 1 88 ? -15.968 4.696 3.211 1.00 93.06 88 VAL A O 1
ATOM 717 N N . TYR A 1 89 ? -13.718 4.586 3.139 1.00 92.38 89 TYR A N 1
ATOM 718 C CA . TYR A 1 89 ? -13.604 4.025 1.800 1.00 92.38 89 TYR A CA 1
ATOM 719 C C . TYR A 1 89 ? -12.775 2.745 1.840 1.00 92.38 89 TYR A C 1
ATOM 721 O O . TYR A 1 89 ? -11.805 2.639 2.598 1.00 92.38 89 TYR A O 1
ATOM 729 N N . ASP A 1 90 ? -13.127 1.773 1.003 1.00 91.62 90 ASP A N 1
ATOM 730 C CA . ASP A 1 90 ? -12.284 0.601 0.794 1.00 91.62 90 ASP A CA 1
ATOM 731 C C . ASP A 1 90 ? -11.099 0.961 -0.111 1.00 91.62 90 ASP A C 1
ATOM 733 O O . ASP A 1 90 ? -11.244 1.584 -1.164 1.00 91.62 90 ASP A O 1
ATOM 737 N N . TYR A 1 91 ? -9.904 0.570 0.323 1.00 87.88 91 TYR A N 1
ATOM 738 C CA . TYR A 1 91 ? -8.662 0.786 -0.401 1.00 87.88 91 TYR A CA 1
ATOM 739 C C . TYR A 1 91 ? -8.273 -0.479 -1.156 1.00 87.88 91 TYR A C 1
ATOM 741 O O . TYR A 1 91 ? -7.759 -1.441 -0.579 1.00 87.88 91 TYR A O 1
ATOM 749 N N . PHE A 1 92 ? -8.491 -0.447 -2.467 1.00 81.62 92 PHE A N 1
ATOM 750 C CA . PHE A 1 92 ? -8.033 -1.478 -3.384 1.00 81.62 92 PHE A CA 1
ATOM 751 C C . PHE A 1 92 ? -6.690 -1.051 -3.976 1.00 81.62 92 PHE A C 1
ATOM 753 O O . PHE A 1 92 ? -6.596 -0.062 -4.697 1.00 81.62 92 PHE A O 1
ATOM 760 N N . CYS A 1 93 ? -5.634 -1.783 -3.630 1.00 66.62 93 CYS A N 1
ATOM 761 C CA . CYS A 1 93 ? -4.327 -1.639 -4.259 1.00 66.62 93 CYS A CA 1
ATOM 762 C C . CYS A 1 93 ? -4.148 -2.809 -5.230 1.00 66.62 93 CYS A C 1
ATOM 764 O O . CYS A 1 93 ? -3.818 -3.910 -4.780 1.00 66.62 93 CYS A O 1
ATOM 766 N N . GLU A 1 94 ? -4.408 -2.564 -6.516 1.00 57.94 94 GLU A N 1
ATOM 767 C CA . GLU A 1 94 ? -4.060 -3.477 -7.619 1.00 57.94 94 GLU A CA 1
ATOM 768 C C . GLU A 1 94 ? -2.544 -3.518 -7.867 1.00 57.94 94 GLU A C 1
ATOM 770 O O . GLU A 1 94 ? -1.866 -2.476 -7.679 1.00 57.94 94 GLU A O 1
#

Mean predicted aligned error: 10.16 Å

Organism: NCBI:txid210225

Radius of gyration: 23.75 Å; Cα contacts (8 Å, |Δi|>4): 105; chains: 1; bounding box: 50×39×59 Å

Foldseek 3Di:
DDDDDDDDDDDDDDDDPPDDPDPVVDPDCPDDDDLDFDAFPPPSPHGFFKWKAPDPPAPDGGGTHDPVRVCVVQADPVRDGPDDPIDMDTDDRD

Nearest PDB structures (foldseek):
  8iuh-assembly1_3  TM=7.004E-01  e=7.814E-06  Homo sapiens
  7xur-assembly1_B  TM=7.745E-01  e=1.847E-05  Homo sapiens
  7zwc-assembly1_b  TM=6.785E-01  e=1.242E-05  Homo sapiens
  7zx8-assembly1_b  TM=6.796E-01  e=4.667E-05  Homo sapiens

InterPro domains:
  IPR022042 snRNA-activating protein complex, subunit 3 [PF12251] (1-91)
  IPR022042 snRNA-activating protein complex, subunit 3 [PTHR13421] (1-92)

Solvent-accessible surface area (backbone atoms only — not comparable to full-atom values): 6431 Å² total; per-residue (Å²): 143,81,85,82,86,86,84,84,86,89,81,85,85,77,93,51,91,88,47,82,88,51,73,86,79,48,97,69,87,86,74,77,86,78,85,71,77,58,46,10,74,83,77,66,73,50,59,35,41,34,35,36,37,70,44,88,85,50,96,47,80,72,28,38,23,21,74,66,63,44,44,68,73,43,34,45,99,86,70,45,71,75,72,80,83,50,51,78,46,81,46,83,83,128

pLDDT: mean 86.96, std 7.31, range [48.81, 93.69]